Protein AF-A0A9E6ASL4-F1 (afdb_monomer)

Secondary structure (DSSP, 8-state):
-HHHHHHHHHHHT----HHHHHHHHHHHHTTHHHHHHHHHHHHHHHHHHHHHHHHHHHHTTTEEEPP--SSSEEEEEE-SHHHHHH-HHHHHHHHHHTT---EEGGGG-SSPPPGGG-EEEEE-TTS-HHHHHHHHHHHHHHHHHHH-

Nearest PDB structures (foldseek):
  2xh1-assembly1_B  TM=8.109E-01  e=1.518E-04  Homo sapiens
  3ppl-assembly1_A  TM=7.755E-01  e=2.799E-03  Corynebacterium glutamicum ATCC 13032
  6u7a-assembly3_H  TM=7.837E-01  e=3.168E-03  Mycobacterium tuberculosis
  7rf9-assembly2_D  TM=7.394E-01  e=4.060E-03  Pseudoalteromonas luteoviolacea
  3d6k-assembly2_A  TM=7.739E-01  e=7.548E-03  Corynebacterium diphtheriae

Sequence (148 aa):
LIQPFTGALFNIGIMVPSIIQLALTEFINNGQFASHIRKMRVLYNQRRLTLLAAIDQYLGAFITPMQNNAGMHFAVKITHPKLQQLGDIKLCQHLQKDNITSRSLSAYSLFPLPINQQGILLGFAPFTDKQLTDTAQKMAASFTKLVK

Radius of gyration: 20.17 Å; Cα contacts (8 Å, |Δi|>4): 172; chains: 1; bounding box: 47×39×51 Å

Structure (mmCIF, N/CA/C/O backbone):
data_AF-A0A9E6ASL4-F1
#
_entry.id   AF-A0A9E6ASL4-F1
#
loop_
_atom_site.group_PDB
_atom_site.id
_atom_site.type_symbol
_atom_site.label_atom_id
_atom_site.label_alt_id
_atom_site.label_comp_id
_atom_site.label_asym_id
_atom_site.label_entity_id
_atom_site.label_seq_id
_atom_site.pdbx_PDB_ins_code
_atom_site.Cartn_x
_atom_site.Cartn_y
_atom_site.Cartn_z
_atom_site.occupancy
_atom_site.B_iso_or_equiv
_atom_site.auth_seq_id
_atom_site.auth_comp_id
_atom_site.auth_asym_id
_atom_site.auth_atom_id
_atom_site.pdbx_PDB_model_num
ATOM 1 N N . LEU A 1 1 ? 17.779 26.564 -15.131 1.00 67.56 1 LEU A N 1
ATOM 2 C CA . LEU A 1 1 ? 17.779 25.418 -14.187 1.00 67.56 1 LEU A CA 1
ATOM 3 C C . LEU A 1 1 ? 18.646 24.248 -14.658 1.00 67.56 1 LEU A C 1
ATOM 5 O O . LEU A 1 1 ? 19.346 23.700 -13.828 1.00 67.56 1 LEU A O 1
ATOM 9 N N . ILE A 1 2 ? 18.685 23.889 -15.948 1.00 85.50 2 ILE A N 1
ATOM 10 C CA . ILE A 1 2 ? 19.485 22.738 -16.426 1.00 85.50 2 ILE A CA 1
ATOM 11 C C . ILE A 1 2 ? 20.983 22.879 -16.094 1.00 85.50 2 ILE A C 1
ATOM 13 O O . ILE A 1 2 ? 21.531 22.031 -15.405 1.00 85.50 2 ILE A O 1
ATOM 17 N N . GLN A 1 3 ? 21.627 23.980 -16.497 1.00 85.88 3 GLN A N 1
ATOM 18 C CA . GLN A 1 3 ? 23.060 24.189 -16.240 1.00 85.88 3 GLN A CA 1
ATOM 19 C C . GLN A 1 3 ? 23.479 24.122 -14.757 1.00 85.88 3 GLN A C 1
ATOM 21 O O . GLN A 1 3 ? 24.426 23.393 -14.464 1.00 85.88 3 GLN A O 1
ATOM 26 N N . PRO A 1 4 ? 22.804 24.805 -13.807 1.00 88.50 4 PRO A N 1
ATOM 27 C CA . PRO A 1 4 ? 23.183 24.694 -12.398 1.00 88.50 4 PRO A CA 1
ATOM 28 C C . PRO A 1 4 ? 23.007 23.273 -11.833 1.00 88.50 4 PRO A C 1
ATOM 30 O O . PRO A 1 4 ? 23.818 22.850 -11.015 1.00 88.50 4 PRO A O 1
ATOM 33 N N . PHE A 1 5 ? 22.022 22.498 -12.305 1.00 87.19 5 PHE A N 1
ATOM 34 C CA . PHE A 1 5 ? 21.869 21.089 -11.916 1.00 87.19 5 PHE A CA 1
ATOM 35 C C . PHE A 1 5 ? 22.964 20.193 -12.507 1.00 87.19 5 PHE A C 1
ATOM 37 O O . PHE A 1 5 ? 23.491 19.338 -11.799 1.00 87.19 5 PHE A O 1
ATOM 44 N N . THR A 1 6 ? 23.346 20.397 -13.771 1.00 86.12 6 THR A N 1
ATOM 45 C CA . THR A 1 6 ? 24.444 19.646 -14.399 1.00 86.12 6 THR A CA 1
ATOM 46 C C . THR A 1 6 ? 25.777 19.921 -13.704 1.00 86.12 6 THR A C 1
ATOM 48 O O . THR A 1 6 ? 26.519 18.983 -13.426 1.00 86.12 6 THR A O 1
ATOM 51 N N . GLY A 1 7 ? 26.063 21.184 -13.365 1.00 86.69 7 GLY A N 1
ATOM 52 C CA . GLY A 1 7 ? 27.258 21.550 -12.600 1.00 86.69 7 GLY A CA 1
ATOM 53 C C . GLY A 1 7 ? 27.276 20.920 -11.204 1.00 86.69 7 GLY A C 1
ATOM 54 O O . GLY A 1 7 ? 28.298 20.387 -10.780 1.00 86.69 7 GLY A O 1
ATOM 55 N N . ALA A 1 8 ? 26.131 20.900 -10.515 1.00 88.31 8 ALA A N 1
ATOM 56 C CA . ALA A 1 8 ? 26.007 20.228 -9.225 1.00 88.31 8 ALA A CA 1
ATOM 57 C C . ALA A 1 8 ? 26.245 18.713 -9.335 1.00 88.31 8 ALA A C 1
ATOM 59 O O . ALA A 1 8 ? 27.037 18.184 -8.563 1.00 88.31 8 ALA A O 1
ATOM 60 N N . LEU A 1 9 ? 25.620 18.035 -10.310 1.00 86.25 9 LEU A N 1
ATOM 61 C CA . LEU A 1 9 ? 25.789 16.596 -10.571 1.00 86.25 9 LEU A CA 1
ATOM 62 C C . LEU A 1 9 ? 27.245 16.220 -10.865 1.00 86.25 9 LEU A C 1
ATOM 64 O O . LEU A 1 9 ? 27.730 15.206 -10.361 1.00 86.25 9 LEU A O 1
ATOM 68 N N . PHE A 1 10 ? 27.944 17.057 -11.636 1.00 83.38 10 PHE A N 1
ATOM 69 C CA . PHE A 1 10 ? 29.367 16.888 -11.915 1.00 83.38 10 PHE A CA 1
ATOM 70 C C . PHE A 1 10 ? 30.205 16.967 -10.632 1.00 83.38 10 PHE A C 1
ATOM 72 O O . PHE A 1 10 ? 31.048 16.106 -10.396 1.00 83.38 10 PHE A O 1
ATOM 79 N N . ASN A 1 11 ? 29.918 17.940 -9.762 1.00 86.94 11 ASN A N 1
ATOM 80 C CA . ASN A 1 11 ? 30.656 18.137 -8.512 1.00 86.94 11 ASN A CA 1
ATOM 81 C C . ASN A 1 11 ? 30.387 17.048 -7.458 1.00 86.94 11 ASN A C 1
ATOM 83 O O . ASN A 1 11 ? 31.283 16.718 -6.688 1.00 86.94 11 ASN A O 1
ATOM 87 N N . ILE A 1 12 ? 29.174 16.485 -7.410 1.00 88.88 12 ILE A N 1
ATOM 88 C CA . ILE A 1 12 ? 28.808 15.407 -6.467 1.00 88.88 12 ILE A CA 1
ATOM 89 C C . ILE A 1 12 ? 29.131 14.001 -6.993 1.00 88.88 12 ILE A C 1
ATOM 91 O O . ILE A 1 12 ? 28.924 13.024 -6.278 1.00 88.88 12 ILE A O 1
ATOM 95 N N . GLY A 1 13 ? 29.611 13.878 -8.236 1.00 79.75 13 GLY A N 1
ATOM 96 C CA . GLY A 1 13 ? 30.018 12.602 -8.833 1.00 79.75 13 GLY A CA 1
ATOM 97 C C . GLY A 1 13 ? 28.870 11.626 -9.120 1.00 79.75 13 GLY A C 1
ATOM 98 O O . GLY A 1 13 ? 29.116 10.443 -9.354 1.00 79.75 13 GLY A O 1
ATOM 99 N N . ILE A 1 14 ? 27.614 12.085 -9.116 1.00 78.44 14 ILE A N 1
ATOM 100 C CA . ILE A 1 14 ? 26.460 11.233 -9.429 1.00 78.44 14 ILE A CA 1
ATOM 101 C C . ILE A 1 14 ? 26.312 11.167 -10.950 1.00 78.44 14 ILE A C 1
ATOM 103 O O . ILE A 1 14 ? 25.724 12.048 -11.576 1.00 78.44 14 ILE A O 1
ATOM 107 N N . MET A 1 15 ? 26.833 10.095 -11.546 1.00 81.50 15 MET A N 1
ATOM 108 C CA . MET A 1 15 ? 26.611 9.759 -12.952 1.00 81.50 15 MET A CA 1
ATOM 109 C C . MET A 1 15 ? 25.964 8.381 -13.074 1.00 81.50 15 MET A C 1
ATOM 111 O O . MET A 1 15 ? 26.378 7.420 -12.428 1.00 81.50 15 MET A O 1
ATOM 115 N N . VAL A 1 16 ? 24.936 8.277 -13.917 1.00 87.25 16 VAL A N 1
ATOM 116 C CA . VAL A 1 16 ? 24.302 6.989 -14.225 1.00 87.25 16 VAL A CA 1
ATOM 117 C C . VAL A 1 16 ? 25.268 6.170 -15.091 1.00 87.25 16 VAL A C 1
ATOM 119 O O . VAL A 1 16 ? 25.724 6.694 -16.110 1.00 87.25 16 VAL A O 1
ATOM 122 N N . PRO A 1 17 ? 25.569 4.901 -14.759 1.00 91.19 17 PRO A N 1
ATOM 123 C CA . PRO A 1 17 ? 26.480 4.078 -15.552 1.00 91.19 17 PRO A CA 1
ATOM 124 C C . PRO A 1 17 ? 26.061 3.986 -17.025 1.00 91.19 17 PRO A C 1
ATOM 126 O O . PRO A 1 17 ? 24.907 3.673 -17.327 1.00 91.19 17 PRO A O 1
ATOM 129 N N . SER A 1 18 ? 27.003 4.201 -17.949 1.00 92.25 18 SER A N 1
ATOM 130 C CA . SER A 1 18 ? 26.726 4.245 -19.395 1.00 92.25 18 SER A CA 1
ATOM 131 C C . SER A 1 18 ? 26.078 2.967 -19.926 1.00 92.25 18 SER A C 1
ATOM 133 O O . SER A 1 18 ? 25.218 3.035 -20.795 1.00 92.25 18 SER A O 1
ATOM 135 N N . ILE A 1 19 ? 26.424 1.802 -19.369 1.00 95.75 19 ILE A N 1
ATOM 136 C CA . ILE A 1 19 ? 25.824 0.521 -19.768 1.00 95.75 19 ILE A CA 1
ATOM 137 C C . ILE A 1 19 ? 24.313 0.468 -19.493 1.00 95.75 19 ILE A C 1
ATOM 139 O O . ILE A 1 19 ? 23.554 -0.026 -20.322 1.00 95.75 19 ILE A O 1
ATOM 143 N N . ILE A 1 20 ? 23.857 1.040 -18.371 1.00 95.50 20 ILE A N 1
ATOM 144 C CA . ILE A 1 20 ? 22.428 1.124 -18.042 1.00 95.50 20 ILE A CA 1
ATOM 145 C C . ILE A 1 20 ? 21.735 2.115 -18.974 1.00 95.50 20 ILE A C 1
ATOM 147 O O . ILE A 1 20 ? 20.627 1.847 -19.431 1.00 95.50 20 ILE A O 1
ATOM 151 N N . GLN A 1 21 ? 22.394 3.233 -19.295 1.00 95.00 21 GLN A N 1
ATOM 152 C CA . GLN A 1 21 ? 21.857 4.204 -20.249 1.00 95.00 21 GLN A CA 1
ATOM 153 C C . GLN A 1 21 ? 21.680 3.586 -21.642 1.00 95.00 21 GLN A C 1
ATOM 155 O O . GLN A 1 21 ? 20.625 3.760 -22.248 1.00 95.00 21 GLN A O 1
ATOM 160 N N . LEU A 1 22 ? 22.669 2.828 -22.127 1.00 97.19 22 LEU A N 1
ATOM 161 C CA . LEU A 1 22 ? 22.608 2.137 -23.418 1.00 97.19 22 LEU A CA 1
ATOM 162 C C . LEU A 1 22 ? 21.489 1.090 -23.445 1.00 97.19 22 LEU A C 1
ATOM 164 O O . LEU A 1 22 ? 20.632 1.142 -24.325 1.00 97.19 22 LEU A O 1
ATOM 168 N N . ALA A 1 23 ? 21.436 0.207 -22.444 1.00 96.31 23 ALA A N 1
ATOM 169 C CA . ALA A 1 23 ? 20.398 -0.819 -22.352 1.00 96.31 23 ALA A CA 1
ATOM 170 C C . ALA A 1 23 ? 18.987 -0.212 -22.259 1.00 96.31 23 ALA A C 1
ATOM 172 O O . ALA A 1 23 ? 18.060 -0.673 -22.924 1.00 96.31 23 ALA A O 1
ATOM 173 N N . LEU A 1 24 ? 18.811 0.855 -21.468 1.00 96.44 24 LEU A N 1
ATOM 174 C CA . LEU A 1 24 ? 17.532 1.556 -21.359 1.00 96.44 24 LEU A CA 1
ATOM 175 C C . LEU A 1 24 ? 17.152 2.252 -22.672 1.00 96.44 24 LEU A C 1
ATOM 177 O O . LEU A 1 24 ? 15.986 2.228 -23.058 1.00 96.44 24 LEU A O 1
ATOM 181 N N . THR A 1 25 ? 18.124 2.844 -23.368 1.00 97.50 25 THR A N 1
ATOM 182 C CA . THR A 1 25 ? 17.909 3.474 -24.678 1.00 97.50 25 THR A CA 1
ATOM 183 C C . THR A 1 25 ? 17.410 2.449 -25.688 1.00 97.50 25 THR A C 1
ATOM 185 O O . THR A 1 25 ? 16.416 2.694 -26.367 1.00 97.50 25 THR A O 1
ATOM 188 N N . GLU A 1 26 ? 18.035 1.273 -25.742 1.00 97.50 26 GLU A N 1
ATOM 189 C CA . GLU A 1 26 ? 17.596 0.180 -26.608 1.00 97.50 26 GLU A CA 1
ATOM 190 C C . GLU A 1 26 ? 16.192 -0.323 -26.228 1.00 97.50 26 GLU A C 1
ATOM 192 O O . GLU A 1 26 ? 15.315 -0.441 -27.086 1.00 97.50 26 GLU A O 1
ATOM 197 N N . PHE A 1 27 ? 15.927 -0.524 -24.934 1.00 97.00 27 PHE A N 1
ATOM 198 C CA . PHE A 1 27 ? 14.613 -0.926 -24.420 1.00 97.00 27 PHE A CA 1
ATOM 199 C C . PHE A 1 27 ? 13.491 0.073 -24.770 1.00 97.00 27 PHE A C 1
ATOM 201 O O . PHE A 1 27 ? 12.350 -0.326 -25.041 1.00 97.00 27 PHE A O 1
ATOM 208 N N . ILE A 1 28 ? 13.799 1.374 -24.779 1.00 97.81 28 ILE A N 1
ATOM 209 C CA . ILE A 1 28 ? 12.870 2.441 -25.172 1.00 97.81 28 ILE A CA 1
ATOM 210 C C . ILE A 1 28 ? 12.681 2.463 -26.691 1.00 97.81 28 ILE A C 1
ATOM 212 O O . ILE A 1 28 ? 11.540 2.395 -27.152 1.00 97.81 28 ILE A O 1
ATOM 216 N N . ASN A 1 29 ? 13.773 2.524 -27.459 1.00 97.56 29 ASN A N 1
ATOM 217 C CA . ASN A 1 29 ? 13.740 2.663 -28.918 1.00 97.56 29 ASN A CA 1
ATOM 218 C C . ASN A 1 29 ? 13.069 1.466 -29.600 1.00 97.56 29 ASN A C 1
ATOM 220 O O . ASN A 1 29 ? 12.337 1.641 -30.571 1.00 97.56 29 ASN A O 1
ATOM 224 N N . ASN A 1 30 ? 13.221 0.267 -29.037 1.00 97.00 30 ASN A N 1
ATOM 225 C CA . ASN A 1 30 ? 12.573 -0.947 -29.534 1.00 97.00 30 ASN A CA 1
ATOM 226 C C . ASN A 1 30 ? 11.088 -1.061 -29.121 1.00 97.00 30 ASN A C 1
ATOM 228 O O . ASN A 1 30 ? 10.454 -2.092 -29.340 1.00 97.00 30 ASN A O 1
ATOM 232 N N . GLY A 1 31 ? 10.513 -0.044 -28.463 1.00 95.88 31 GLY A N 1
ATOM 233 C CA . GLY A 1 31 ? 9.103 -0.004 -28.052 1.00 95.88 31 GLY A CA 1
ATOM 234 C C . GLY A 1 31 ? 8.734 -0.946 -26.896 1.00 95.88 31 GLY A C 1
ATOM 235 O O . GLY A 1 31 ? 7.575 -0.979 -26.456 1.00 95.88 31 GLY A O 1
ATOM 236 N N . GLN A 1 32 ? 9.702 -1.693 -26.360 1.00 97.31 32 GLN A N 1
ATOM 237 C CA . GLN A 1 32 ? 9.502 -2.647 -25.270 1.00 97.31 32 GLN A CA 1
ATOM 238 C C . GLN A 1 32 ? 9.076 -1.931 -23.983 1.00 97.31 32 GLN A C 1
ATOM 240 O O . GLN A 1 32 ? 8.154 -2.396 -23.308 1.00 97.31 32 GLN A O 1
ATOM 245 N N . PHE A 1 33 ? 9.638 -0.749 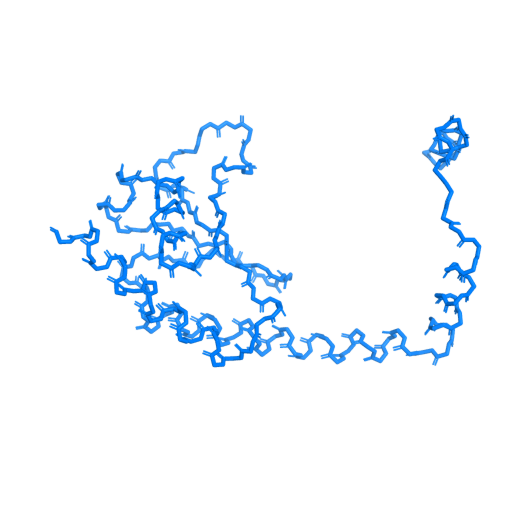-23.704 1.00 97.31 33 PHE A N 1
ATOM 246 C CA . PHE A 1 33 ? 9.209 0.088 -22.582 1.00 97.31 33 PHE A CA 1
ATOM 247 C C . PHE A 1 33 ? 7.725 0.466 -22.669 1.00 97.31 33 PHE A C 1
ATOM 249 O O . PHE A 1 33 ? 6.970 0.265 -21.718 1.00 97.31 33 PHE A O 1
ATOM 256 N N . ALA A 1 34 ? 7.261 0.939 -23.828 1.00 97.38 34 ALA A N 1
ATOM 257 C CA . ALA A 1 34 ? 5.859 1.313 -24.018 1.00 97.38 34 ALA A CA 1
ATOM 258 C C . ALA A 1 34 ? 4.911 0.104 -23.896 1.00 97.38 34 ALA A C 1
ATOM 260 O O . ALA A 1 34 ? 3.812 0.211 -23.346 1.00 97.38 34 ALA A O 1
ATOM 261 N N . SER A 1 35 ? 5.325 -1.068 -24.391 1.00 97.44 35 SER A N 1
ATOM 262 C CA . SER A 1 35 ? 4.601 -2.332 -24.189 1.00 97.44 35 SER A CA 1
ATOM 263 C C . SER A 1 35 ? 4.518 -2.705 -22.706 1.00 97.44 35 SER A C 1
ATOM 265 O O . SER A 1 35 ? 3.434 -3.005 -22.201 1.00 97.44 35 SER A O 1
ATOM 267 N N . HIS A 1 36 ? 5.635 -2.605 -21.984 1.00 95.94 36 HIS A N 1
ATOM 268 C CA . HIS A 1 36 ? 5.695 -2.859 -20.551 1.00 95.94 36 HIS A CA 1
ATOM 269 C C . HIS A 1 36 ? 4.770 -1.918 -19.765 1.00 95.94 36 HIS A C 1
ATOM 271 O O . HIS A 1 36 ? 3.940 -2.397 -18.998 1.00 95.94 36 HIS A O 1
ATOM 277 N N . ILE A 1 37 ? 4.810 -0.604 -20.010 1.00 95.50 37 ILE A N 1
ATOM 278 C CA . ILE A 1 37 ? 3.929 0.364 -19.334 1.00 95.50 37 ILE A CA 1
ATOM 279 C C . ILE A 1 37 ? 2.446 0.056 -19.578 1.00 95.50 37 ILE A C 1
ATOM 281 O O . ILE A 1 37 ? 1.649 0.122 -18.642 1.00 95.50 37 ILE A O 1
ATOM 285 N N . ARG A 1 38 ? 2.055 -0.326 -20.803 1.00 96.19 38 ARG A N 1
ATOM 286 C CA . ARG A 1 38 ? 0.670 -0.739 -21.098 1.00 96.19 38 ARG A CA 1
ATOM 287 C C . ARG A 1 38 ? 0.258 -1.967 -20.287 1.00 96.19 38 ARG A C 1
ATOM 289 O O . ARG A 1 38 ? -0.789 -1.932 -19.644 1.00 96.19 38 ARG A O 1
ATOM 296 N N . LYS A 1 39 ? 1.097 -3.009 -20.254 1.00 96.12 39 LYS A N 1
ATOM 297 C CA . LYS A 1 39 ? 0.861 -4.211 -19.434 1.00 96.12 39 LYS A CA 1
ATOM 298 C C . LYS A 1 39 ? 0.749 -3.861 -17.948 1.00 96.12 39 LYS A C 1
ATOM 300 O O . LYS A 1 39 ? -0.183 -4.303 -17.279 1.00 96.12 39 LYS A O 1
ATOM 305 N N . MET A 1 40 ? 1.649 -3.014 -17.448 1.00 94.50 40 MET A N 1
ATOM 306 C CA . MET A 1 40 ? 1.667 -2.623 -16.041 1.00 94.50 40 MET A CA 1
ATOM 307 C C . MET A 1 40 ? 0.457 -1.788 -15.632 1.00 94.50 40 MET A C 1
ATOM 309 O O . MET A 1 40 ? -0.055 -1.977 -14.533 1.00 94.50 40 MET A O 1
ATOM 313 N N . ARG A 1 41 ? -0.051 -0.914 -16.511 1.00 93.31 41 ARG A N 1
ATOM 314 C CA . ARG A 1 41 ? -1.285 -0.154 -16.257 1.00 93.31 41 ARG A CA 1
ATOM 315 C C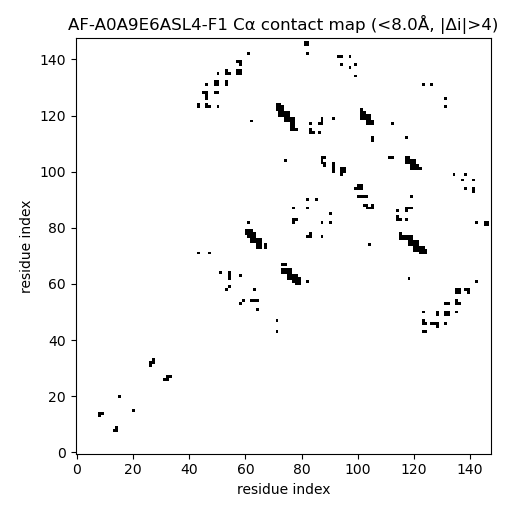 . ARG A 1 41 ? -2.488 -1.069 -16.053 1.00 93.31 41 ARG A C 1
ATOM 317 O O . ARG A 1 41 ? -3.248 -0.848 -15.117 1.00 93.31 41 ARG A O 1
ATOM 324 N N . VAL A 1 42 ? -2.636 -2.103 -16.884 1.00 94.50 42 VAL A N 1
ATOM 325 C CA . VAL A 1 42 ? -3.723 -3.087 -16.743 1.00 94.50 42 VAL A CA 1
ATOM 326 C C . VAL A 1 42 ? -3.577 -3.858 -15.431 1.00 94.50 42 VAL A C 1
ATOM 328 O O . VAL A 1 42 ? -4.507 -3.880 -14.628 1.00 94.50 42 VAL A O 1
ATOM 331 N N . LEU A 1 43 ? -2.387 -4.412 -15.171 1.00 94.00 43 LEU A N 1
ATOM 332 C CA . LEU A 1 43 ? -2.122 -5.208 -13.971 1.00 94.00 43 LEU A CA 1
ATOM 333 C C . LEU A 1 43 ? -2.329 -4.408 -12.676 1.00 94.00 43 LEU A C 1
ATOM 335 O O . LEU A 1 43 ? -2.958 -4.886 -11.734 1.00 94.00 43 LEU A O 1
ATOM 339 N N . TYR A 1 44 ? -1.815 -3.180 -12.612 1.00 92.69 44 TYR A N 1
ATOM 340 C CA . TYR A 1 44 ? -1.979 -2.339 -11.430 1.00 92.69 44 TYR A CA 1
ATOM 341 C C . TYR A 1 44 ? -3.403 -1.828 -11.266 1.00 92.69 44 TYR A C 1
ATOM 343 O O . TYR A 1 44 ? -3.845 -1.714 -10.128 1.00 92.69 44 TYR A O 1
ATOM 351 N N . ASN A 1 45 ? -4.149 -1.593 -12.349 1.00 92.25 45 ASN A N 1
ATOM 352 C CA . ASN A 1 45 ? -5.567 -1.269 -12.228 1.00 92.25 45 ASN A CA 1
ATOM 353 C C . ASN A 1 45 ? -6.373 -2.447 -11.659 1.00 92.25 45 ASN A C 1
ATOM 355 O O . ASN A 1 45 ? -7.209 -2.239 -10.787 1.00 92.25 45 ASN A O 1
ATOM 359 N N . GLN A 1 46 ? -6.081 -3.680 -12.082 1.00 94.56 46 GLN A N 1
ATOM 360 C CA . GLN A 1 46 ? -6.714 -4.874 -11.517 1.00 94.56 46 GLN A CA 1
ATOM 361 C C . GLN A 1 46 ? -6.439 -4.995 -10.012 1.00 94.56 46 GLN A C 1
ATOM 363 O O . GLN A 1 46 ? -7.377 -4.990 -9.221 1.00 94.56 46 GLN A O 1
ATOM 368 N N . ARG A 1 47 ? -5.165 -4.971 -9.601 1.00 94.94 47 ARG A N 1
ATOM 369 C CA . ARG A 1 47 ? -4.772 -5.020 -8.177 1.00 94.94 47 ARG A CA 1
ATOM 370 C C . ARG A 1 47 ? -5.402 -3.894 -7.359 1.00 94.94 47 ARG A C 1
ATOM 372 O O . ARG A 1 47 ? -5.838 -4.101 -6.227 1.00 94.94 47 ARG A O 1
ATOM 379 N N . ARG A 1 48 ? -5.470 -2.695 -7.944 1.00 92.44 48 ARG A N 1
ATOM 380 C CA . ARG A 1 48 ? -6.113 -1.523 -7.348 1.00 92.44 48 ARG A CA 1
ATOM 381 C C . ARG A 1 48 ? -7.592 -1.797 -7.057 1.00 92.44 48 ARG A C 1
ATOM 383 O O . ARG A 1 48 ? -8.046 -1.530 -5.948 1.00 92.44 48 ARG A O 1
ATOM 390 N N . LEU A 1 49 ? -8.332 -2.312 -8.039 1.00 93.50 49 LEU A N 1
ATOM 391 C CA . LEU A 1 49 ? -9.750 -2.643 -7.886 1.00 93.50 49 LEU A CA 1
ATOM 392 C C . LEU A 1 49 ? -9.962 -3.770 -6.870 1.00 93.50 49 LEU A C 1
ATOM 394 O O . LEU A 1 49 ? -10.846 -3.646 -6.027 1.00 93.50 49 LEU A O 1
ATOM 398 N N . THR A 1 50 ? -9.114 -4.802 -6.883 1.00 95.62 50 THR A N 1
ATOM 399 C CA . THR A 1 50 ? -9.163 -5.895 -5.903 1.00 95.62 50 THR A CA 1
ATOM 400 C C . THR A 1 50 ? -9.036 -5.378 -4.472 1.00 95.62 50 THR A C 1
ATOM 402 O O . THR A 1 50 ? -9.847 -5.723 -3.614 1.00 95.62 50 THR A O 1
ATOM 405 N N . LEU A 1 51 ? -8.046 -4.520 -4.198 1.00 94.31 51 LEU A N 1
ATOM 406 C CA . LEU A 1 51 ? -7.861 -3.974 -2.854 1.00 94.31 51 LEU A CA 1
ATOM 407 C C . LEU A 1 51 ? -9.015 -3.045 -2.447 1.00 94.31 51 LEU A C 1
ATOM 409 O O . LEU A 1 51 ? -9.439 -3.099 -1.298 1.00 94.31 51 LEU A O 1
ATOM 413 N N . LEU A 1 52 ? -9.552 -2.225 -3.358 1.00 93.50 52 LEU A N 1
ATOM 414 C CA . LEU A 1 52 ? -10.724 -1.395 -3.052 1.00 93.50 52 LEU A CA 1
ATOM 415 C C . LEU A 1 52 ? -11.946 -2.237 -2.691 1.00 93.50 52 LEU A C 1
ATOM 417 O O . LEU A 1 52 ? -12.583 -1.953 -1.682 1.00 93.50 52 LEU A O 1
ATOM 421 N N . ALA A 1 53 ? -12.236 -3.278 -3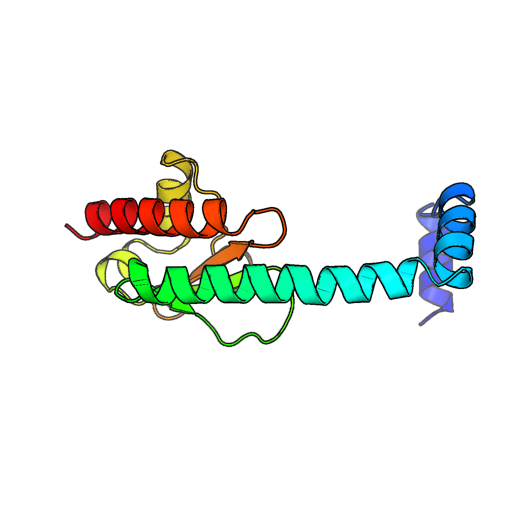.474 1.00 95.62 53 ALA A N 1
ATOM 422 C CA . ALA A 1 53 ? -13.335 -4.194 -3.190 1.00 95.62 53 ALA A CA 1
ATOM 423 C C . ALA A 1 53 ? -13.143 -4.894 -1.835 1.00 95.62 53 ALA A C 1
ATOM 425 O O . ALA A 1 53 ? -14.078 -4.995 -1.050 1.00 95.62 53 ALA A O 1
ATOM 426 N N . ALA A 1 54 ? -11.915 -5.314 -1.517 1.00 96.12 54 ALA A N 1
ATOM 427 C CA . ALA A 1 54 ? -11.608 -5.930 -0.231 1.00 96.12 54 ALA A CA 1
ATOM 428 C C . ALA A 1 54 ? -11.723 -4.942 0.948 1.00 96.12 54 ALA A C 1
ATOM 430 O O . ALA A 1 54 ? -12.193 -5.319 2.021 1.00 96.12 54 ALA A O 1
ATOM 431 N N . ILE A 1 55 ? -11.321 -3.677 0.768 1.00 95.19 55 ILE A N 1
ATOM 432 C CA . ILE A 1 55 ? -11.511 -2.632 1.785 1.00 95.19 55 ILE A CA 1
ATOM 433 C C . ILE A 1 55 ? -13.001 -2.405 2.030 1.00 95.19 55 ILE A C 1
ATOM 435 O O . ILE A 1 55 ? -13.419 -2.392 3.184 1.00 95.19 55 ILE A O 1
ATOM 439 N N . ASP A 1 56 ? -13.787 -2.256 0.967 1.00 95.69 56 ASP A N 1
ATOM 440 C CA . ASP A 1 56 ? -15.232 -2.050 1.062 1.00 95.69 56 ASP A CA 1
ATOM 441 C C . ASP A 1 56 ? -15.911 -3.220 1.791 1.00 95.69 56 ASP A C 1
ATOM 443 O O . ASP A 1 56 ? -16.617 -3.025 2.779 1.00 95.69 56 ASP A O 1
ATOM 447 N N . GLN A 1 57 ? -15.583 -4.451 1.392 1.00 97.44 57 GLN A N 1
ATOM 448 C CA . GLN A 1 57 ? -16.186 -5.663 1.937 1.00 97.44 57 GLN A CA 1
ATOM 449 C C . GLN A 1 57 ? -15.801 -5.955 3.396 1.00 97.44 57 GLN A C 1
ATOM 451 O O . GLN A 1 57 ? -16.649 -6.394 4.173 1.00 97.44 57 GLN A O 1
ATOM 456 N N . TYR A 1 58 ? -14.530 -5.780 3.775 1.00 97.62 58 TYR A N 1
ATOM 457 C CA . TYR A 1 58 ? -14.022 -6.262 5.070 1.00 97.62 58 TYR A CA 1
ATOM 458 C C . TYR A 1 58 ? -13.652 -5.152 6.053 1.00 97.62 58 TYR A C 1
ATOM 460 O O . TYR A 1 58 ? -13.595 -5.394 7.258 1.00 97.62 58 TYR A O 1
ATOM 468 N N . LEU A 1 59 ? -13.355 -3.949 5.562 1.00 96.94 59 LEU A N 1
ATOM 469 C CA . LEU A 1 59 ? -12.736 -2.884 6.352 1.00 96.94 59 LEU A CA 1
ATOM 470 C C . LEU A 1 59 ? -13.561 -1.590 6.403 1.00 96.94 59 LEU A C 1
ATOM 472 O O . LEU A 1 59 ? -13.178 -0.680 7.140 1.00 96.94 59 LEU A O 1
ATOM 476 N N . GLY A 1 60 ? -14.693 -1.507 5.695 1.00 95.81 60 GLY A N 1
ATOM 477 C CA . GLY A 1 60 ? -15.512 -0.292 5.586 1.00 95.81 60 GLY A CA 1
ATOM 478 C C . GLY A 1 60 ? -16.030 0.264 6.920 1.00 95.81 60 GLY A C 1
ATOM 479 O O . GLY A 1 60 ? -16.233 1.468 7.049 1.00 95.81 60 GLY A O 1
ATOM 480 N N . ALA A 1 61 ? -16.162 -0.579 7.950 1.00 96.31 61 ALA A N 1
ATOM 481 C CA . ALA A 1 61 ? -16.521 -0.147 9.306 1.00 96.31 61 ALA A CA 1
ATOM 482 C C . ALA A 1 61 ? -15.376 0.564 10.059 1.00 96.31 61 ALA A C 1
ATOM 484 O O . ALA A 1 61 ? -15.608 1.206 11.085 1.00 96.31 61 ALA A O 1
ATOM 485 N N . PHE A 1 62 ? -14.135 0.428 9.584 1.00 97.38 62 PHE A N 1
ATOM 486 C CA . PHE A 1 62 ? -12.926 0.873 10.280 1.00 97.38 62 PHE A CA 1
ATOM 487 C C . PHE A 1 62 ? -12.203 2.019 9.585 1.00 97.38 62 PHE A C 1
ATOM 489 O O . PHE A 1 62 ? -11.640 2.896 10.251 1.00 97.38 62 PHE A O 1
ATOM 496 N N . ILE A 1 63 ? -12.175 1.966 8.255 1.00 96.31 63 ILE A N 1
ATOM 497 C CA . ILE A 1 63 ? -11.392 2.853 7.405 1.00 96.31 63 ILE A CA 1
ATOM 498 C C . ILE A 1 63 ? -12.173 3.238 6.149 1.00 96.31 63 ILE A C 1
ATOM 500 O O . ILE A 1 63 ? -13.070 2.526 5.705 1.00 96.31 63 ILE A O 1
ATOM 504 N N . THR A 1 64 ? -11.786 4.348 5.528 1.00 94.94 64 THR A N 1
ATOM 505 C CA . THR A 1 64 ? -12.361 4.794 4.254 1.00 94.94 64 THR A CA 1
ATOM 506 C C . THR A 1 64 ? -11.255 5.215 3.288 1.00 94.94 64 THR A C 1
ATOM 508 O O . THR A 1 64 ? -10.385 6.003 3.675 1.00 94.94 64 THR A O 1
ATOM 511 N N . PRO A 1 65 ? -11.256 4.727 2.033 1.00 92.25 65 PRO A N 1
ATOM 512 C CA . PRO A 1 65 ? -10.312 5.176 1.017 1.00 92.25 65 PRO A CA 1
ATOM 513 C C . PRO A 1 65 ? -10.377 6.686 0.788 1.00 92.25 65 PRO A C 1
ATOM 515 O O . PRO A 1 65 ? -11.450 7.263 0.626 1.00 92.25 65 PRO A O 1
ATOM 518 N N . MET A 1 66 ? -9.214 7.329 0.723 1.00 89.88 66 MET A N 1
ATOM 519 C CA . MET A 1 66 ? -9.099 8.682 0.189 1.00 89.88 66 MET A CA 1
ATOM 520 C C . MET A 1 66 ? -9.092 8.599 -1.339 1.00 89.88 66 MET A C 1
ATOM 522 O O . MET A 1 66 ? -8.457 7.707 -1.908 1.00 89.88 66 MET A O 1
ATOM 526 N N . GLN A 1 67 ? -9.796 9.510 -2.016 1.00 74.00 67 GLN A N 1
ATOM 527 C CA . GLN A 1 67 ? -9.833 9.517 -3.478 1.00 74.00 67 GLN A CA 1
ATOM 528 C C . GLN A 1 67 ? -8.417 9.649 -4.051 1.00 74.00 67 GLN A C 1
ATOM 530 O O . GLN A 1 67 ? -7.711 10.620 -3.789 1.00 74.00 67 GLN A O 1
ATOM 535 N N . ASN A 1 68 ? -8.014 8.661 -4.849 1.00 68.19 68 ASN A N 1
ATOM 536 C CA . ASN A 1 68 ? -6.802 8.713 -5.652 1.00 68.19 68 ASN A CA 1
ATOM 537 C C . ASN A 1 68 ? -6.999 7.900 -6.941 1.00 68.19 68 ASN A C 1
ATOM 539 O O . ASN A 1 68 ? -7.387 6.727 -6.894 1.00 68.19 68 ASN A O 1
ATOM 543 N N . ASN A 1 69 ? -6.706 8.516 -8.087 1.00 67.12 69 ASN A N 1
ATOM 544 C CA . ASN A 1 69 ? -6.893 7.931 -9.416 1.00 67.12 69 ASN A CA 1
ATOM 545 C C . ASN A 1 69 ? -5.602 7.338 -10.013 1.00 67.12 69 ASN A C 1
ATOM 547 O O . ASN A 1 69 ? -5.637 6.847 -11.139 1.00 67.12 69 ASN A O 1
ATOM 551 N N . ALA A 1 70 ? -4.469 7.357 -9.296 1.00 73.25 70 ALA A N 1
ATOM 552 C CA . ALA A 1 70 ? -3.196 6.864 -9.824 1.00 73.25 70 ALA A CA 1
ATOM 553 C C . ALA A 1 70 ? -2.216 6.356 -8.747 1.00 73.25 70 ALA A C 1
ATOM 555 O O . ALA A 1 70 ? -2.350 6.628 -7.556 1.00 73.25 70 ALA A O 1
ATOM 556 N N . GLY A 1 71 ? -1.179 5.640 -9.186 1.00 83.94 71 GLY A N 1
ATOM 557 C CA . GLY A 1 71 ? -0.066 5.201 -8.342 1.00 83.94 71 GLY A CA 1
ATOM 558 C C . GLY A 1 71 ? -0.163 3.747 -7.881 1.00 83.94 71 GLY A C 1
ATOM 559 O O . GLY A 1 71 ? -0.859 2.936 -8.482 1.00 83.94 71 GLY A O 1
ATOM 560 N N . MET A 1 72 ? 0.601 3.423 -6.837 1.00 89.75 72 MET A N 1
ATOM 561 C CA . MET A 1 72 ? 0.805 2.057 -6.318 1.00 89.75 72 MET A CA 1
ATOM 562 C C . MET A 1 72 ? 0.375 1.891 -4.851 1.00 89.75 72 MET A C 1
ATOM 564 O O . MET A 1 72 ? 0.598 0.837 -4.249 1.00 89.75 72 MET A O 1
ATOM 568 N N . HIS A 1 73 ? -0.221 2.941 -4.280 1.00 90.88 73 HIS A N 1
ATOM 569 C CA . HIS A 1 73 ? -0.638 3.002 -2.888 1.00 90.88 73 HIS A CA 1
ATOM 570 C C . HIS A 1 73 ? -2.038 3.608 -2.750 1.00 90.88 73 HIS A C 1
ATOM 572 O O . HIS A 1 73 ? -2.413 4.499 -3.515 1.00 90.88 73 HIS A O 1
ATOM 578 N N . PHE A 1 74 ? -2.762 3.171 -1.723 1.00 88.75 74 PHE A N 1
ATOM 579 C CA . PHE A 1 74 ? -3.986 3.792 -1.236 1.00 88.75 74 PHE A CA 1
ATOM 580 C C . PHE A 1 74 ? -3.763 4.419 0.127 1.00 88.75 74 PHE A 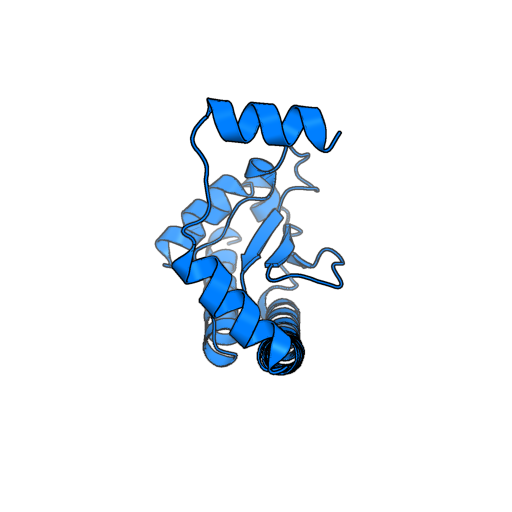C 1
ATOM 582 O O . PHE A 1 74 ? -3.398 3.731 1.078 1.00 88.75 74 PHE A O 1
ATOM 589 N N . ALA A 1 75 ? -4.025 5.717 0.228 1.00 92.81 75 ALA A N 1
ATOM 590 C CA . ALA A 1 75 ? -4.237 6.340 1.520 1.00 92.81 75 ALA A CA 1
ATOM 591 C C . ALA A 1 75 ? -5.661 6.008 1.975 1.00 92.81 75 ALA A C 1
A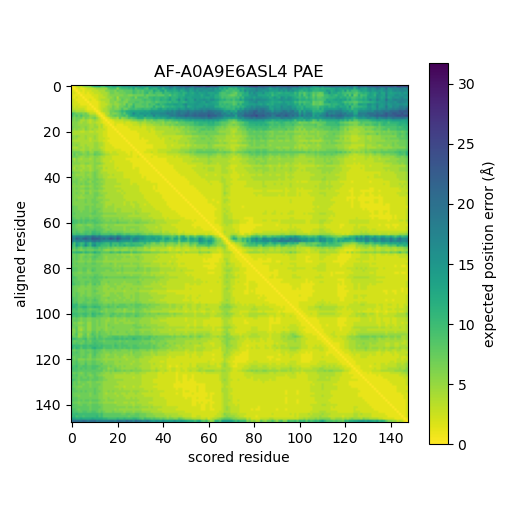TOM 593 O O . ALA A 1 75 ? -6.622 6.228 1.234 1.00 92.81 75 ALA A O 1
ATOM 594 N N . VAL A 1 76 ? -5.798 5.470 3.181 1.00 94.62 76 VAL A N 1
ATOM 595 C CA . VAL A 1 76 ? -7.094 5.223 3.814 1.00 94.62 76 VAL A CA 1
ATOM 596 C C . VAL A 1 76 ? -7.141 5.993 5.125 1.00 94.62 76 VAL A C 1
ATOM 598 O O . VAL A 1 76 ? -6.197 5.953 5.913 1.00 94.62 76 VAL A O 1
ATOM 601 N N . LYS A 1 77 ? -8.231 6.718 5.356 1.00 96.25 77 LYS A N 1
ATOM 602 C CA . LYS A 1 77 ? -8.490 7.390 6.629 1.00 96.25 77 LYS A CA 1
ATOM 603 C C . LYS A 1 77 ? -9.021 6.395 7.640 1.00 96.25 77 LYS A C 1
ATOM 605 O O . LYS A 1 77 ? -9.816 5.534 7.278 1.00 96.25 77 LYS A O 1
ATOM 610 N N . ILE A 1 78 ? -8.633 6.551 8.900 1.00 97.50 78 ILE A N 1
ATOM 611 C CA . ILE A 1 78 ? -9.248 5.817 10.006 1.00 97.50 78 ILE A CA 1
ATOM 612 C C . ILE A 1 78 ? -10.551 6.527 10.372 1.00 97.50 78 ILE A C 1
ATOM 614 O O . ILE A 1 78 ? -10.546 7.720 10.674 1.00 97.50 78 ILE A O 1
ATOM 618 N N . THR A 1 79 ? -11.671 5.808 10.338 1.00 96.94 79 THR A N 1
ATOM 619 C CA . THR A 1 79 ? -13.007 6.362 10.615 1.00 96.94 79 THR A CA 1
ATOM 620 C C . THR A 1 79 ? -13.601 5.851 11.918 1.00 96.94 79 THR A C 1
ATOM 622 O O . THR A 1 79 ? -14.410 6.545 12.527 1.00 96.94 79 THR A O 1
ATOM 625 N N . HIS A 1 80 ? -13.168 4.684 12.401 1.00 97.38 80 HIS A N 1
ATOM 626 C CA . HIS A 1 80 ? -13.680 4.146 13.657 1.00 97.38 80 HIS A CA 1
ATOM 627 C C . HIS A 1 80 ? -13.135 4.912 14.879 1.00 97.38 80 HIS A C 1
ATOM 629 O O . HIS A 1 80 ? -11.912 4.980 15.045 1.00 97.38 80 HIS A O 1
ATOM 635 N N . PRO A 1 81 ? -13.991 5.397 15.804 1.00 95.69 81 PRO A N 1
ATOM 636 C CA . PRO A 1 81 ? -13.572 6.247 16.924 1.00 95.69 81 PRO A CA 1
ATOM 637 C C . PRO A 1 81 ? -12.481 5.633 17.811 1.00 95.69 81 PRO A C 1
ATOM 639 O O . PRO A 1 81 ? -11.479 6.281 18.094 1.00 95.69 81 PRO A O 1
ATOM 642 N N . LYS A 1 82 ? -12.613 4.356 18.207 1.00 95.94 82 LYS A N 1
ATOM 643 C CA . LYS A 1 82 ? -11.582 3.682 19.026 1.00 95.94 82 LYS A CA 1
ATOM 644 C C . LYS A 1 82 ? -10.219 3.603 18.319 1.00 95.94 82 LYS A C 1
ATOM 646 O O . LYS A 1 82 ? -9.187 3.760 18.962 1.00 95.94 82 LYS A O 1
ATOM 651 N N . LEU A 1 83 ? -10.206 3.399 16.998 1.00 96.88 83 LEU A N 1
ATOM 652 C CA . LEU A 1 83 ? -8.962 3.330 16.225 1.00 96.88 83 LEU A CA 1
ATOM 653 C C . LEU A 1 83 ? -8.360 4.721 16.006 1.00 96.88 83 LEU A C 1
ATOM 655 O O . LEU A 1 83 ? -7.144 4.872 16.047 1.00 96.88 83 LEU A O 1
ATOM 659 N N . GLN A 1 84 ? -9.202 5.741 15.830 1.00 96.19 84 GLN A N 1
ATOM 660 C CA . GLN A 1 84 ? -8.776 7.139 15.799 1.00 96.19 84 GLN A CA 1
ATOM 661 C C . GLN A 1 84 ? -8.087 7.551 17.109 1.00 96.19 84 GLN A C 1
ATOM 663 O O . GLN A 1 84 ? -7.041 8.191 17.068 1.00 96.19 84 GLN A O 1
ATOM 668 N N . GLN A 1 85 ? -8.625 7.137 18.262 1.00 95.38 85 GLN A N 1
ATOM 669 C CA . GLN A 1 85 ? -8.007 7.396 19.570 1.00 95.38 85 GLN A CA 1
ATOM 670 C C . GLN A 1 85 ? -6.682 6.646 19.763 1.00 95.38 85 GLN A C 1
ATOM 672 O O . GLN A 1 85 ? -5.753 7.171 20.375 1.00 95.38 85 GLN A O 1
ATOM 677 N N . LEU A 1 86 ? -6.570 5.422 19.233 1.00 96.25 86 LEU A N 1
ATOM 678 C CA . LEU A 1 86 ? -5.310 4.675 19.230 1.00 96.25 86 LEU A CA 1
ATOM 679 C C . LEU A 1 86 ? -4.231 5.389 18.398 1.00 96.25 86 LEU A C 1
ATOM 681 O O . LEU A 1 86 ? -3.064 5.429 18.794 1.00 96.25 86 LEU A O 1
ATOM 685 N N . GLY A 1 87 ? -4.643 5.948 17.263 1.00 96.31 87 GLY A N 1
ATOM 686 C CA . GLY A 1 87 ? -3.808 6.665 16.314 1.00 96.31 87 GLY A CA 1
ATOM 687 C C . GLY A 1 87 ? -3.099 5.763 15.301 1.00 96.31 87 GLY A C 1
ATOM 688 O O . GLY A 1 87 ? -2.849 4.576 15.536 1.00 96.31 87 GLY A O 1
ATOM 689 N N . ASP A 1 88 ? -2.762 6.334 14.146 1.00 97.19 88 ASP A N 1
ATOM 690 C CA . ASP A 1 88 ? -2.252 5.586 12.987 1.00 97.19 88 ASP A CA 1
ATOM 691 C C . ASP A 1 88 ? -0.875 4.929 13.199 1.00 97.19 88 ASP A C 1
ATOM 693 O O . ASP A 1 88 ? -0.633 3.828 12.696 1.00 97.19 88 ASP A O 1
ATOM 697 N N . ILE A 1 89 ? 0.021 5.552 13.970 1.00 96.38 89 ILE A N 1
ATOM 698 C CA . ILE A 1 89 ? 1.348 5.003 14.296 1.00 96.38 89 ILE A CA 1
ATOM 699 C C . ILE A 1 89 ? 1.208 3.705 15.098 1.00 96.38 89 ILE A C 1
ATOM 701 O O . ILE A 1 89 ? 1.781 2.678 14.727 1.00 96.38 89 ILE A O 1
ATOM 705 N N . LYS A 1 90 ? 0.422 3.729 16.182 1.00 96.44 90 LYS A N 1
ATOM 706 C CA . LYS A 1 90 ? 0.195 2.547 17.028 1.00 96.44 90 LYS A CA 1
ATOM 707 C C . LYS A 1 90 ? -0.596 1.474 16.285 1.00 96.44 90 LYS A C 1
ATOM 709 O O . LYS A 1 90 ? -0.311 0.289 16.450 1.00 96.44 90 LYS A O 1
ATOM 714 N N . LEU A 1 91 ? -1.538 1.872 15.427 1.00 97.00 91 LEU A N 1
ATOM 715 C CA . LEU A 1 91 ? -2.255 0.942 14.559 1.00 97.00 91 LEU A CA 1
ATOM 716 C C . LEU A 1 91 ? -1.297 0.186 13.625 1.00 97.00 91 LEU A C 1
ATOM 718 O O . LEU A 1 91 ? -1.361 -1.039 13.559 1.00 97.00 91 LEU A O 1
ATOM 722 N N . CYS A 1 92 ? -0.364 0.884 12.966 1.00 96.88 92 CYS A N 1
ATOM 723 C CA . CYS A 1 92 ? 0.653 0.244 12.121 1.00 96.88 92 CYS A CA 1
ATOM 724 C C . CYS A 1 92 ? 1.558 -0.705 12.919 1.00 96.88 92 CYS A C 1
ATOM 726 O O . CYS A 1 92 ? 1.871 -1.792 12.445 1.00 96.88 92 CYS A O 1
ATOM 728 N N . GLN A 1 93 ? 1.951 -0.331 14.141 1.00 95.75 93 GLN A N 1
ATOM 729 C CA . GLN A 1 93 ? 2.729 -1.213 15.019 1.00 95.75 93 GLN A CA 1
ATOM 730 C C . GLN A 1 93 ? 1.955 -2.482 15.396 1.00 95.75 93 GLN A C 1
ATOM 732 O O . GLN A 1 93 ? 2.548 -3.552 15.512 1.00 95.75 93 GLN A O 1
ATOM 737 N N . HIS A 1 94 ? 0.639 -2.382 15.595 1.00 95.44 94 HIS A N 1
ATOM 738 C CA . HIS A 1 94 ? -0.198 -3.544 15.876 1.00 95.44 94 HIS A CA 1
ATOM 739 C C . HIS A 1 94 ? -0.315 -4.458 14.651 1.00 95.44 94 HIS A C 1
ATOM 741 O O . HIS A 1 94 ? -0.054 -5.652 14.760 1.00 95.44 94 HIS A O 1
ATOM 747 N N . LEU A 1 95 ? -0.592 -3.889 13.475 1.00 95.69 95 LEU A N 1
ATOM 748 C CA . LEU A 1 95 ? -0.627 -4.624 12.206 1.00 95.69 95 LEU A CA 1
ATOM 749 C C . LEU A 1 95 ? 0.696 -5.341 11.905 1.00 95.69 95 LEU A C 1
ATOM 751 O O . LEU A 1 95 ? 0.693 -6.482 11.446 1.00 95.69 95 LEU A O 1
ATOM 755 N N . GLN A 1 96 ? 1.831 -4.719 12.232 1.00 95.25 96 GLN A N 1
ATOM 756 C CA . GLN A 1 96 ? 3.144 -5.332 12.052 1.00 95.25 96 GLN A CA 1
ATOM 757 C C . GLN A 1 96 ? 3.307 -6.625 12.868 1.00 95.25 96 GLN A C 1
ATOM 759 O O . GLN A 1 96 ? 3.931 -7.566 12.381 1.00 95.25 96 GLN A O 1
ATOM 764 N N . LYS A 1 97 ? 2.719 -6.713 14.072 1.00 93.25 97 LYS A N 1
ATOM 765 C CA . LYS A 1 97 ? 2.732 -7.947 14.884 1.00 93.25 97 LYS A CA 1
ATOM 766 C C . LYS A 1 97 ? 1.965 -9.091 14.216 1.00 93.25 97 LYS A C 1
ATOM 768 O O . LYS A 1 97 ? 2.311 -10.249 14.421 1.00 93.25 97 LYS A O 1
ATOM 773 N N . ASP A 1 98 ? 0.991 -8.761 13.372 1.00 91.12 98 ASP A N 1
ATOM 774 C CA . ASP A 1 98 ? 0.232 -9.707 12.549 1.00 91.12 98 ASP A CA 1
ATOM 775 C C . ASP A 1 98 ? 0.878 -9.944 11.161 1.00 91.12 98 ASP A C 1
ATOM 777 O O . ASP A 1 98 ? 0.257 -10.530 10.274 1.00 91.12 98 ASP A O 1
ATOM 781 N N . ASN A 1 99 ? 2.136 -9.518 10.963 1.00 91.94 99 ASN A N 1
ATOM 782 C CA . ASN A 1 99 ? 2.880 -9.563 9.693 1.00 91.94 99 ASN A CA 1
ATOM 783 C C . ASN A 1 99 ? 2.229 -8.762 8.552 1.00 91.94 99 ASN A C 1
ATOM 785 O O . ASN A 1 99 ? 2.391 -9.089 7.374 1.00 91.94 99 ASN A O 1
ATOM 789 N N . ILE A 1 100 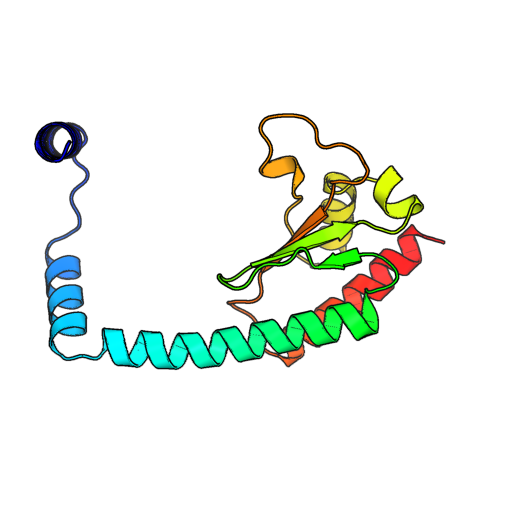? 1.502 -7.697 8.892 1.00 93.81 100 ILE A N 1
ATOM 790 C CA . ILE A 1 100 ? 0.877 -6.793 7.929 1.00 93.81 100 ILE A CA 1
ATOM 791 C C . ILE A 1 100 ? 1.656 -5.480 7.929 1.00 93.81 100 ILE A C 1
ATOM 793 O O . ILE A 1 100 ? 1.603 -4.695 8.875 1.00 93.81 100 ILE A O 1
ATOM 797 N N . THR A 1 101 ? 2.396 -5.236 6.849 1.00 91.62 101 THR A N 1
ATOM 798 C CA . THR A 1 101 ? 3.200 -4.019 6.706 1.00 91.62 101 THR A CA 1
ATOM 799 C C . THR A 1 101 ? 2.358 -2.878 6.143 1.00 91.62 101 THR A C 1
ATOM 801 O O . THR A 1 101 ? 1.861 -2.954 5.021 1.00 91.62 101 THR A O 1
ATOM 804 N N . SER A 1 102 ? 2.265 -1.781 6.891 1.00 93.31 102 SER A N 1
ATOM 805 C CA . SER A 1 102 ? 1.654 -0.517 6.466 1.00 93.31 102 SER A CA 1
ATOM 806 C C . SER A 1 102 ? 2.500 0.677 6.919 1.00 93.31 102 SER A C 1
ATOM 808 O O . SER A 1 102 ? 3.434 0.535 7.715 1.00 93.31 102 SER A O 1
ATOM 810 N N . ARG A 1 103 ? 2.194 1.875 6.411 1.00 95.44 103 ARG A N 1
ATOM 811 C CA . ARG A 1 103 ? 2.791 3.136 6.888 1.00 95.44 103 ARG A CA 1
ATOM 812 C C . ARG A 1 103 ? 1.708 4.050 7.442 1.00 95.44 103 ARG A C 1
ATOM 814 O O . ARG A 1 103 ? 0.625 4.101 6.873 1.00 95.44 103 ARG A O 1
ATOM 821 N N . SER A 1 104 ? 1.991 4.777 8.517 1.00 96.81 104 SER A N 1
ATOM 822 C CA . SER A 1 104 ? 1.093 5.821 9.017 1.00 96.81 104 SER A CA 1
ATOM 823 C C . SER A 1 104 ? 1.137 7.035 8.090 1.00 96.81 104 SER A C 1
ATOM 825 O O . SER A 1 104 ? 2.204 7.397 7.592 1.00 96.81 104 SER A O 1
ATOM 827 N N . LEU A 1 105 ? -0.002 7.694 7.866 1.00 95.62 105 LEU A N 1
ATOM 828 C CA . LEU A 1 105 ? -0.029 8.962 7.130 1.00 95.62 105 LEU A CA 1
ATOM 829 C C . LEU A 1 105 ? 0.698 10.062 7.904 1.00 95.62 105 LEU A C 1
ATOM 831 O O . LEU A 1 105 ? 1.346 10.903 7.286 1.00 95.62 105 LEU A O 1
ATOM 835 N N . SER A 1 106 ? 0.682 10.003 9.238 1.00 95.81 106 SER A N 1
ATOM 836 C CA . SER A 1 106 ? 1.432 10.932 10.088 1.00 95.81 106 SER A CA 1
ATOM 837 C C . SER A 1 106 ? 2.939 10.948 9.796 1.00 95.81 106 SER A C 1
ATOM 839 O O . SER A 1 106 ? 3.570 11.980 9.988 1.00 95.81 106 SER A O 1
ATOM 841 N N . ALA A 1 107 ? 3.524 9.859 9.275 1.00 94.56 107 ALA A N 1
ATOM 842 C CA . ALA A 1 107 ? 4.941 9.823 8.888 1.00 94.56 107 ALA A CA 1
ATOM 843 C C . ALA A 1 107 ? 5.269 10.671 7.642 1.00 94.56 107 ALA A C 1
ATOM 845 O O . ALA A 1 107 ? 6.437 10.945 7.381 1.00 94.56 107 ALA A O 1
ATOM 846 N N . TYR A 1 108 ? 4.255 11.077 6.873 1.00 93.75 108 TYR A N 1
ATOM 847 C CA . TYR A 1 108 ? 4.394 11.907 5.673 1.00 93.75 108 TYR A CA 1
ATOM 848 C C . TYR A 1 108 ? 3.973 13.364 5.903 1.00 93.75 108 TYR A C 1
ATOM 850 O O . TYR A 1 108 ? 3.895 14.136 4.949 1.00 93.75 108 TYR A O 1
ATOM 858 N N . SER A 1 109 ? 3.679 13.748 7.147 1.00 94.25 109 SER A N 1
ATOM 859 C CA . SER A 1 109 ? 3.249 15.102 7.489 1.00 94.25 109 SER A CA 1
ATOM 860 C C . SER A 1 109 ? 4.374 15.888 8.158 1.00 94.25 109 SER A C 1
ATOM 862 O O . SER A 1 109 ? 5.084 15.363 9.012 1.00 94.25 109 SER A O 1
ATOM 864 N N . LEU A 1 110 ? 4.509 17.169 7.802 1.00 95.50 110 LEU A N 1
ATOM 865 C CA . LEU A 1 110 ? 5.428 18.096 8.477 1.00 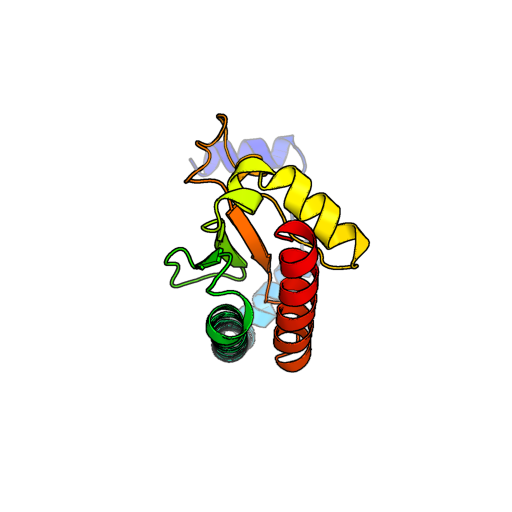95.50 110 LEU A CA 1
ATOM 866 C C . LEU A 1 110 ? 4.928 18.499 9.873 1.00 95.50 110 LEU A C 1
ATOM 868 O O . LEU A 1 110 ? 5.724 18.860 10.734 1.00 95.50 110 LEU A O 1
ATOM 872 N N . PHE A 1 111 ? 3.613 18.431 10.092 1.00 94.69 111 PHE A N 1
ATOM 873 C CA . PHE A 1 111 ? 2.958 18.807 11.344 1.00 94.69 111 PHE A CA 1
ATOM 874 C C . PHE A 1 111 ? 2.075 17.665 11.863 1.00 94.69 111 PHE A C 1
ATOM 876 O O . PHE A 1 111 ? 1.608 16.849 11.061 1.00 94.69 111 PHE A O 1
ATOM 883 N N . PRO A 1 112 ? 1.795 17.594 13.177 1.00 92.88 112 PRO A N 1
ATOM 884 C CA . PRO A 1 112 ? 0.877 16.599 13.720 1.00 92.88 112 PRO A CA 1
ATOM 885 C C . PRO A 1 112 ? -0.482 16.632 13.013 1.00 92.88 112 PRO A C 1
ATOM 887 O O . PRO A 1 112 ? -1.094 17.692 12.870 1.00 92.88 112 PRO A O 1
ATOM 890 N N . LEU A 1 113 ? -0.957 15.465 12.571 1.00 93.69 113 LEU A N 1
ATOM 891 C CA . LEU A 1 113 ? -2.262 15.359 11.929 1.00 93.69 113 LEU A CA 1
ATOM 892 C C . LEU A 1 113 ? -3.383 15.380 12.976 1.00 93.69 113 LEU A C 1
ATOM 894 O O . LEU A 1 113 ? -3.295 14.658 13.979 1.00 93.69 113 LEU A O 1
ATOM 898 N N . PRO A 1 114 ? -4.476 16.122 12.721 1.00 94.44 114 PRO A N 1
ATOM 899 C CA . PRO A 1 114 ? -5.709 15.977 13.479 1.00 94.44 114 PRO A CA 1
ATOM 900 C C . PRO A 1 114 ? -6.177 14.518 13.499 1.00 94.44 114 PRO A C 1
ATOM 902 O O . PRO A 1 114 ? -6.039 13.801 12.507 1.00 94.44 114 PRO A O 1
ATOM 905 N N . ILE A 1 115 ? -6.792 14.091 14.604 1.00 92.94 115 ILE A N 1
ATOM 906 C CA . ILE A 1 115 ? -7.244 12.704 14.817 1.00 92.94 115 ILE A CA 1
ATOM 907 C C . ILE A 1 115 ? -8.123 12.191 13.656 1.00 92.94 115 ILE A C 1
ATOM 909 O O . ILE A 1 115 ? -7.960 11.064 13.198 1.00 92.94 115 ILE A O 1
ATOM 913 N N . ASN A 1 116 ? -9.002 13.037 13.112 1.00 91.19 116 ASN A N 1
ATOM 914 C CA . ASN A 1 116 ? -9.900 12.711 11.994 1.00 91.19 116 ASN A CA 1
ATOM 915 C C . ASN A 1 116 ? -9.231 12.725 10.598 1.00 91.19 116 ASN A C 1
ATOM 917 O O . ASN A 1 116 ? -9.890 12.488 9.579 1.00 91.19 116 ASN A O 1
ATOM 921 N N . GLN A 1 117 ? -7.940 13.049 10.525 1.00 93.19 117 GLN A N 1
ATOM 922 C CA . GLN A 1 117 ? -7.133 13.020 9.303 1.00 93.19 117 GLN A CA 1
ATOM 923 C C . GLN A 1 117 ? -6.058 11.933 9.330 1.00 93.19 117 GLN A C 1
ATOM 925 O O . GLN A 1 117 ? -5.422 11.692 8.304 1.00 93.19 117 GLN A O 1
ATOM 930 N N . GLN A 1 118 ? -5.881 11.254 10.464 1.00 96.06 118 GLN A N 1
ATOM 931 C CA . GLN A 1 118 ? -4.975 10.122 10.566 1.00 96.06 118 GLN A CA 1
ATOM 932 C C . GLN A 1 118 ? -5.453 8.947 9.710 1.00 96.06 118 GLN A C 1
ATOM 934 O O . GLN A 1 118 ? -6.646 8.739 9.459 1.00 96.06 118 GLN A O 1
ATOM 939 N N . GLY A 1 119 ? -4.489 8.170 9.239 1.00 96.50 119 GLY A N 1
ATOM 940 C CA . GLY A 1 119 ?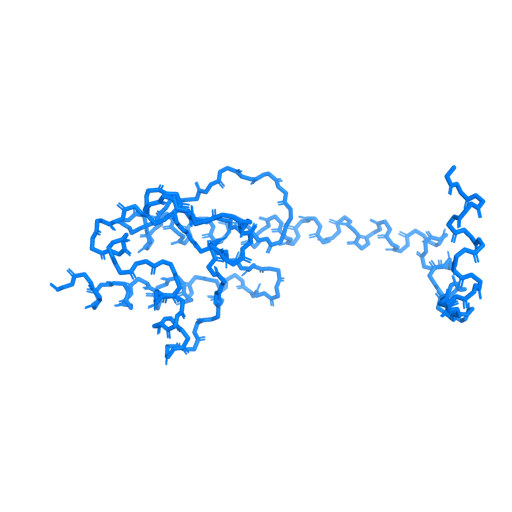 -4.740 7.133 8.260 1.00 96.50 119 GLY A CA 1
ATOM 941 C C . GLY A 1 119 ? -3.533 6.250 8.042 1.00 96.50 119 GLY A C 1
ATOM 942 O O . GLY A 1 119 ? -2.458 6.490 8.587 1.00 96.50 119 GLY A O 1
ATOM 943 N N . ILE A 1 120 ? -3.701 5.237 7.206 1.00 96.31 120 ILE A N 1
ATOM 944 C CA . ILE A 1 120 ? -2.611 4.350 6.816 1.00 96.31 120 ILE A CA 1
ATOM 945 C C . ILE A 1 120 ? -2.465 4.330 5.295 1.00 96.31 120 ILE A C 1
ATOM 947 O O . ILE A 1 120 ? -3.430 4.492 4.550 1.00 96.31 120 ILE A O 1
ATOM 951 N N . LEU A 1 121 ? -1.234 4.162 4.829 1.00 94.75 121 LEU A N 1
ATOM 952 C CA . LEU A 1 121 ? -0.890 3.976 3.431 1.00 94.75 121 LEU A CA 1
ATOM 953 C C . LEU A 1 121 ? -0.729 2.477 3.163 1.00 94.75 121 LEU A C 1
ATOM 955 O O . LEU A 1 121 ? 0.113 1.814 3.777 1.00 94.75 121 LEU A O 1
ATOM 959 N N . LEU A 1 122 ? -1.532 1.959 2.239 1.00 93.44 122 LEU A N 1
ATOM 960 C CA . LEU A 1 122 ? -1.558 0.557 1.834 1.00 93.44 122 LEU A CA 1
ATOM 961 C C . LEU A 1 122 ? -0.964 0.414 0.433 1.00 93.44 122 LEU A C 1
ATOM 963 O O . LEU A 1 122 ? -1.492 0.973 -0.526 1.00 93.44 122 LEU A O 1
ATOM 967 N N . GLY A 1 123 ? 0.138 -0.321 0.303 1.00 92.31 123 GLY A N 1
ATOM 968 C CA . GLY A 1 123 ? 0.724 -0.652 -0.997 1.00 92.31 123 GLY A CA 1
ATOM 969 C C . GLY A 1 123 ? 0.050 -1.873 -1.616 1.00 92.31 123 GLY A C 1
ATOM 970 O O . GLY A 1 123 ? -0.204 -2.848 -0.917 1.00 92.31 123 GLY A O 1
ATOM 971 N N . PHE A 1 124 ? -0.206 -1.843 -2.926 1.00 92.31 124 PHE A N 1
ATOM 972 C CA . PHE A 1 124 ? -0.799 -2.986 -3.643 1.00 92.31 124 PHE A CA 1
ATOM 973 C C . PHE A 1 124 ? 0.065 -3.523 -4.788 1.00 92.31 124 PHE A C 1
ATOM 975 O O . PHE A 1 124 ? -0.155 -4.638 -5.257 1.00 92.31 124 PHE A O 1
ATOM 982 N N . ALA A 1 125 ? 1.061 -2.758 -5.243 1.00 91.19 125 ALA A N 1
ATOM 983 C CA . ALA A 1 125 ? 1.835 -3.098 -6.433 1.00 91.19 125 ALA A CA 1
ATOM 984 C C . ALA A 1 125 ? 2.540 -4.464 -6.410 1.00 91.19 125 ALA A C 1
ATOM 986 O O . ALA A 1 125 ? 2.512 -5.103 -7.454 1.00 91.19 125 ALA A O 1
ATOM 987 N N . PRO A 1 126 ? 3.151 -4.957 -5.317 1.00 92.12 126 PRO A N 1
ATOM 988 C CA . PRO A 1 126 ? 3.884 -6.224 -5.362 1.00 92.12 126 PRO A CA 1
ATOM 989 C C . PRO A 1 126 ? 3.010 -7.467 -5.116 1.00 92.12 126 PRO A C 1
ATOM 991 O O . PRO A 1 126 ? 3.522 -8.580 -5.186 1.00 92.12 126 PRO A O 1
ATOM 994 N N . PHE A 1 127 ? 1.713 -7.311 -4.829 1.00 94.50 127 PHE A N 1
ATOM 995 C CA . PHE A 1 127 ? 0.871 -8.401 -4.328 1.00 94.50 127 PHE A CA 1
ATOM 996 C C . PHE A 1 127 ? -0.069 -8.973 -5.389 1.00 94.50 127 PHE A C 1
ATOM 998 O O . PHE A 1 127 ? -0.527 -8.277 -6.293 1.00 94.50 127 PHE A O 1
ATOM 1005 N N . THR A 1 128 ? -0.371 -10.262 -5.275 1.00 96.25 128 THR A N 1
ATOM 1006 C CA . THR A 1 128 ? -1.435 -10.911 -6.054 1.00 96.25 128 THR A CA 1
ATOM 1007 C C . THR A 1 128 ? -2.816 -10.535 -5.523 1.00 96.25 128 THR A C 1
ATOM 1009 O O . THR A 1 128 ? -2.955 -10.174 -4.355 1.00 96.25 128 THR A O 1
ATOM 1012 N N . ASP A 1 129 ? -3.847 -10.684 -6.356 1.00 96.88 129 ASP A N 1
ATOM 1013 C CA . ASP A 1 129 ? -5.233 -10.408 -5.961 1.00 96.88 129 ASP A CA 1
ATOM 1014 C C . ASP A 1 129 ? -5.634 -11.190 -4.700 1.00 96.88 129 ASP A C 1
ATOM 1016 O O . ASP A 1 129 ? -6.148 -10.615 -3.744 1.00 96.88 129 ASP A O 1
ATOM 1020 N N . LYS A 1 130 ? -5.275 -12.479 -4.640 1.00 97.44 130 LYS A N 1
ATOM 1021 C CA . LYS A 1 130 ? -5.509 -13.325 -3.465 1.00 97.44 130 LYS A CA 1
ATOM 1022 C C . LYS A 1 130 ? -4.823 -12.782 -2.208 1.00 97.44 130 LYS A C 1
ATOM 1024 O O . LYS A 1 130 ? -5.454 -12.684 -1.164 1.00 97.44 130 LYS A O 1
ATOM 1029 N N . GLN A 1 131 ? -3.550 -12.390 -2.302 1.00 96.81 131 GLN A N 1
ATOM 1030 C CA . GLN A 1 131 ? -2.824 -11.830 -1.156 1.00 96.81 131 GLN A CA 1
ATOM 1031 C C . GLN A 1 131 ? -3.459 -10.533 -0.646 1.00 96.81 131 GLN A C 1
ATOM 1033 O O . GLN A 1 131 ? -3.477 -10.313 0.564 1.00 96.81 131 GLN A O 1
ATOM 1038 N N . LEU A 1 132 ? -3.985 -9.689 -1.540 1.00 96.31 132 LEU A N 1
ATOM 1039 C CA . LEU A 1 132 ? -4.680 -8.456 -1.162 1.00 96.31 132 LEU A CA 1
ATOM 1040 C C . LEU A 1 132 ? -5.955 -8.770 -0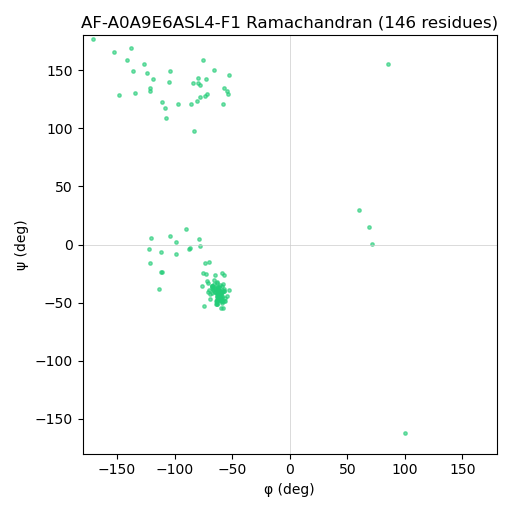.371 1.00 96.31 132 LEU A C 1
ATOM 1042 O O . LEU A 1 132 ? -6.142 -8.231 0.720 1.00 96.31 132 LEU A O 1
ATOM 1046 N N . THR A 1 133 ? -6.785 -9.684 -0.876 1.00 97.31 133 THR A N 1
ATOM 1047 C CA . THR A 1 133 ? -8.025 -10.107 -0.212 1.00 97.31 133 THR A CA 1
ATOM 1048 C C . THR A 1 133 ? -7.755 -10.782 1.134 1.00 97.31 133 THR A C 1
ATOM 1050 O O . THR A 1 133 ? -8.329 -10.379 2.146 1.00 97.31 133 THR A O 1
ATOM 1053 N N . ASP A 1 134 ? -6.834 -11.749 1.181 1.00 96.94 134 ASP A N 1
ATOM 1054 C CA . ASP A 1 134 ? -6.481 -12.478 2.406 1.00 96.94 134 ASP A CA 1
ATOM 1055 C C . ASP A 1 134 ? -5.927 -11.524 3.480 1.00 96.94 134 ASP A C 1
ATOM 1057 O O . ASP A 1 134 ? -6.235 -11.641 4.669 1.00 96.94 134 ASP A O 1
ATOM 1061 N N . THR A 1 135 ? -5.116 -10.543 3.071 1.00 96.12 135 THR A N 1
ATOM 1062 C CA . THR A 1 135 ? -4.562 -9.538 3.990 1.00 96.12 135 THR A CA 1
ATOM 1063 C C . THR A 1 135 ? -5.652 -8.618 4.529 1.00 96.12 135 THR A C 1
ATOM 1065 O O . THR A 1 135 ? -5.664 -8.354 5.728 1.00 96.12 135 THR A O 1
ATOM 1068 N N . ALA A 1 136 ? -6.600 -8.178 3.696 1.00 96.56 136 ALA A N 1
ATOM 1069 C CA . ALA A 1 136 ? -7.715 -7.345 4.145 1.00 96.56 136 ALA A CA 1
ATOM 1070 C C . ALA A 1 136 ? -8.580 -8.057 5.201 1.00 96.56 136 ALA A C 1
ATOM 1072 O O . ALA A 1 136 ? -8.941 -7.455 6.212 1.00 96.56 136 ALA A O 1
ATOM 1073 N N . GLN A 1 137 ? -8.836 -9.358 5.033 1.00 97.00 137 GLN A N 1
ATOM 1074 C CA . GLN A 1 137 ? -9.536 -10.168 6.035 1.00 97.00 137 GLN A CA 1
ATOM 1075 C C . GLN A 1 137 ? -8.749 -10.267 7.352 1.00 97.00 137 GLN A C 1
ATOM 1077 O O . GLN A 1 137 ? -9.312 -10.088 8.434 1.00 97.00 137 GLN A O 1
ATOM 1082 N N . LYS A 1 138 ? -7.430 -10.500 7.281 1.00 96.69 138 LYS A N 1
ATOM 1083 C CA . LYS A 1 138 ? -6.562 -10.519 8.473 1.00 96.69 138 LYS A CA 1
ATOM 1084 C C . LYS A 1 138 ? -6.539 -9.164 9.185 1.00 96.69 138 LYS A C 1
ATOM 1086 O O . LYS A 1 138 ? -6.646 -9.122 10.410 1.00 96.69 138 LYS A O 1
ATOM 1091 N N . MET A 1 139 ? -6.466 -8.065 8.431 1.00 96.56 139 MET A N 1
ATOM 1092 C CA . MET A 1 139 ? -6.578 -6.707 8.971 1.00 96.56 139 MET A CA 1
ATOM 1093 C C . MET A 1 139 ? -7.912 -6.504 9.690 1.00 96.56 139 MET A C 1
ATOM 1095 O O . MET A 1 139 ? -7.922 -5.978 10.799 1.00 96.56 139 MET A O 1
ATOM 1099 N N . ALA A 1 140 ? -9.025 -6.966 9.114 1.00 96.56 140 ALA A N 1
ATOM 1100 C CA . ALA A 1 140 ? -10.347 -6.834 9.722 1.00 96.56 140 ALA A CA 1
ATOM 1101 C C . ALA A 1 140 ? -10.431 -7.574 11.066 1.00 96.56 140 ALA A C 1
ATOM 1103 O O . ALA A 1 140 ? -10.948 -7.036 12.048 1.00 96.56 140 ALA A O 1
ATOM 1104 N N . ALA A 1 141 ? -9.856 -8.778 11.147 1.00 95.81 141 ALA A N 1
ATOM 1105 C CA . ALA A 1 141 ? -9.762 -9.527 12.397 1.00 95.81 141 ALA A CA 1
ATOM 1106 C C . ALA A 1 141 ? -8.903 -8.797 13.446 1.00 95.81 141 ALA A C 1
ATOM 1108 O O . ALA A 1 141 ? -9.275 -8.747 14.619 1.00 95.81 141 ALA A O 1
ATOM 1109 N N . SER A 1 142 ? -7.783 -8.203 13.026 1.00 95.38 142 SER A N 1
ATOM 1110 C CA . SER A 1 142 ? -6.903 -7.399 13.883 1.00 95.38 142 SER A CA 1
ATOM 1111 C C . SER A 1 142 ? -7.622 -6.155 14.424 1.00 95.38 142 SER A C 1
ATOM 1113 O O . SER A 1 142 ? -7.688 -5.936 15.634 1.00 95.38 142 SER A O 1
ATOM 1115 N N . PHE A 1 143 ? -8.291 -5.397 13.551 1.00 96.12 143 PHE A N 1
ATOM 1116 C CA . PHE A 1 143 ? -9.077 -4.222 13.935 1.00 96.12 143 PHE A CA 1
ATOM 1117 C C . PHE A 1 143 ? -10.221 -4.584 14.879 1.00 96.12 143 PHE A C 1
ATOM 1119 O O . PHE A 1 143 ? -10.415 -3.906 15.883 1.00 96.12 143 PHE A O 1
ATOM 1126 N N . THR A 1 144 ? -10.911 -5.698 14.631 1.00 95.44 144 THR A N 1
ATOM 1127 C CA . THR A 1 144 ? -11.979 -6.194 15.511 1.00 95.44 144 THR A CA 1
ATOM 1128 C C . THR A 1 144 ? -11.476 -6.455 16.933 1.00 95.44 144 THR A C 1
ATOM 1130 O O . THR A 1 144 ? -12.175 -6.141 17.892 1.00 95.44 144 THR A O 1
ATOM 1133 N N . LYS A 1 145 ? -10.259 -6.992 17.102 1.00 93.69 145 LYS A N 1
ATOM 1134 C CA . LYS A 1 145 ? -9.654 -7.197 18.432 1.00 93.69 145 LYS A CA 1
ATOM 1135 C C . LYS A 1 145 ? -9.348 -5.877 19.139 1.00 93.69 145 LYS A C 1
ATOM 1137 O O . LYS A 1 145 ? -9.491 -5.808 20.350 1.00 93.69 145 LYS A O 1
ATOM 1142 N N . LEU A 1 146 ? -8.941 -4.852 18.391 1.00 93.38 146 LEU A N 1
ATOM 1143 C CA . LEU A 1 146 ? -8.612 -3.526 18.924 1.00 93.38 146 LEU A CA 1
ATOM 1144 C C . LEU A 1 146 ? -9.843 -2.693 19.300 1.00 93.38 146 LEU A C 1
ATOM 1146 O O . LEU A 1 146 ? -9.727 -1.769 20.102 1.00 93.38 146 LEU A O 1
ATOM 1150 N N . VAL A 1 147 ? -10.999 -2.969 18.689 1.00 93.38 147 VAL A N 1
ATOM 1151 C CA . VAL A 1 147 ? -12.237 -2.220 18.953 1.00 93.38 147 VAL A CA 1
ATOM 1152 C C . VAL A 1 147 ? -13.193 -2.909 19.923 1.00 93.38 147 VAL A C 1
ATOM 1154 O O . VAL A 1 147 ? -14.179 -2.280 20.311 1.00 93.38 147 VAL A O 1
ATOM 1157 N N . LYS A 1 148 ? -12.935 -4.160 20.313 1.00 84.38 148 LYS A N 1
ATOM 1158 C CA . LYS A 1 148 ? -13.610 -4.789 21.457 1.00 84.38 148 LYS A CA 1
ATOM 1159 C C . LYS A 1 148 ? -13.182 -4.059 22.725 1.00 84.38 148 LYS A C 1
ATOM 1161 O O . LYS A 1 148 ? -14.063 -3.406 23.329 1.00 84.38 148 LYS A O 1
#

Solvent-accessible surface area (backbone atoms only — not comparable to full-atom values): 8286 Å² total; per-residue (Å²): 113,67,68,67,52,52,56,49,34,63,75,71,65,69,70,82,59,65,68,59,54,52,53,50,48,50,38,48,76,71,45,50,47,62,52,48,52,54,54,48,53,54,54,49,50,51,34,50,50,44,42,51,53,28,39,58,75,50,30,51,83,42,34,44,78,53,94,72,95,68,86,53,58,44,51,27,32,38,66,26,67,66,56,31,75,61,28,34,62,54,49,32,57,53,36,43,77,73,75,39,84,56,40,32,45,59,81,78,45,98,58,89,62,56,57,85,66,27,14,40,38,42,74,43,71,94,54,52,60,66,56,42,40,56,47,33,50,53,48,32,57,53,52,52,66,73,63,107

Mean predicted aligned error: 4.93 Å

Foldseek 3Di:
DVVVVVVVCVVVVDDDDVVVVVVVVCCVVVCVVVVVVVVLVVVQVVLVVLLQVLCVVQPVQFWAWDDDDDDFKTWIWGDHPLVLVCFQVNLQVLLVVVVHHWAKVCVVDPDGDDSRRITIIGGRRVDDSVVSNVSSNSSSVSVVVSVD

pLDDT: mean 93.13, std 5.76, range [67.12, 97.81]